Protein AF-A0A4C1VYD7-F1 (afdb_monomer)

Radius of gyration: 23.58 Å; Cα contacts (8 Å, |Δi|>4): 38; chains: 1; bounding box: 60×62×68 Å

Solvent-accessible surface area (backbone atoms only — not comparable to full-atom values): 7583 Å² total; per-residue (Å²): 137,84,86,84,86,77,91,71,84,71,76,82,83,73,78,78,86,67,89,67,81,78,73,81,68,77,90,68,86,72,54,71,70,59,50,53,41,52,50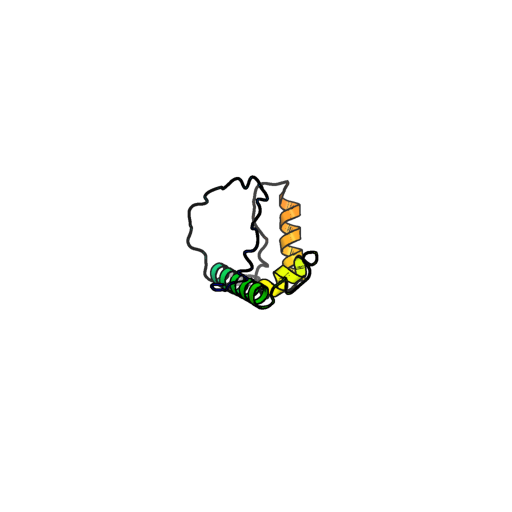,40,40,50,53,42,52,51,51,19,58,76,62,76,40,73,88,57,65,84,87,45,55,60,59,49,52,17,68,25,54,73,46,58,51,69,57,54,54,50,56,54,49,59,53,66,74,39,80,82,48,100,65,97,69,81,85,70,87,76,78,79,78,80,80,78,83,78,87,88,81,83,132

Structure (mmCIF, N/CA/C/O backbone):
data_AF-A0A4C1VYD7-F1
#
_entry.id   AF-A0A4C1VYD7-F1
#
loop_
_atom_site.group_PDB
_atom_site.id
_atom_site.typ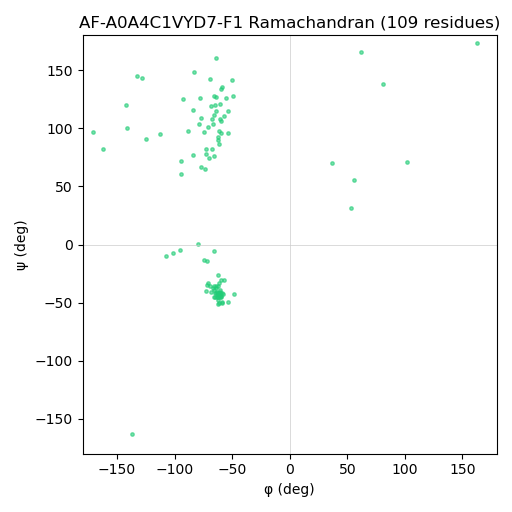e_symbol
_atom_site.label_atom_id
_atom_site.label_alt_id
_atom_site.label_comp_id
_atom_site.label_asym_id
_atom_site.label_entity_id
_atom_site.label_seq_id
_atom_site.pdbx_PDB_ins_code
_atom_site.Cartn_x
_atom_site.Cartn_y
_atom_site.Cartn_z
_atom_site.occupancy
_atom_site.B_iso_or_equiv
_atom_site.auth_seq_id
_atom_site.auth_comp_id
_atom_site.auth_asym_id
_atom_site.auth_atom_id
_atom_site.pdbx_PDB_model_num
ATOM 1 N N . MET A 1 1 ? 21.563 -38.579 -31.465 1.00 41.66 1 MET A N 1
ATOM 2 C CA . MET A 1 1 ? 21.834 -37.734 -30.280 1.00 41.66 1 MET A CA 1
ATOM 3 C C . MET A 1 1 ? 20.496 -37.411 -29.633 1.00 41.66 1 MET A C 1
ATOM 5 O O . MET A 1 1 ? 19.607 -36.936 -3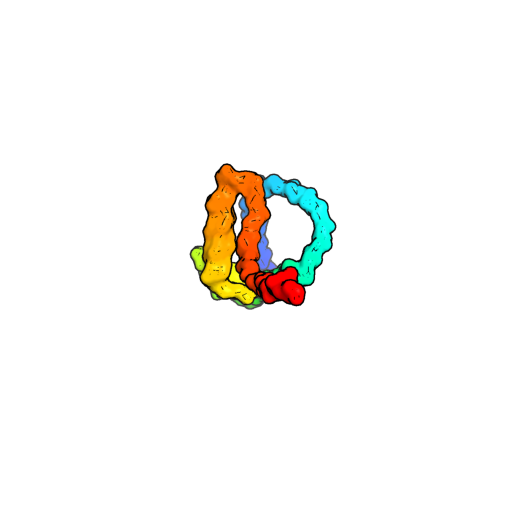0.326 1.00 41.66 1 MET A O 1
ATOM 9 N N . ALA A 1 2 ? 20.307 -37.818 -28.380 1.00 38.34 2 ALA A N 1
ATOM 10 C CA . ALA A 1 2 ? 19.014 -37.871 -27.704 1.00 38.34 2 ALA A CA 1
ATOM 11 C C . ALA A 1 2 ? 18.698 -36.578 -26.917 1.00 38.34 2 ALA A C 1
ATOM 13 O O . ALA A 1 2 ? 19.470 -36.227 -26.039 1.00 38.34 2 ALA A O 1
ATOM 14 N N . HIS A 1 3 ? 17.536 -35.971 -27.221 1.00 40.62 3 HIS A N 1
ATOM 15 C CA . HIS A 1 3 ? 16.490 -35.472 -26.293 1.00 40.62 3 HIS A CA 1
ATOM 16 C C . HIS A 1 3 ? 16.810 -34.343 -25.247 1.00 40.62 3 HIS A C 1
ATOM 18 O O . HIS A 1 3 ? 17.953 -33.928 -25.132 1.00 40.62 3 HIS A O 1
ATOM 24 N N . PRO A 1 4 ? 15.793 -33.697 -24.603 1.00 62.97 4 PRO A N 1
ATOM 25 C CA . PRO A 1 4 ? 15.400 -32.306 -24.895 1.00 62.97 4 PRO A CA 1
ATOM 26 C C . PRO A 1 4 ? 15.124 -31.460 -23.605 1.00 62.97 4 PRO A C 1
ATOM 28 O O . PRO A 1 4 ? 15.382 -31.905 -22.495 1.00 62.97 4 PRO A O 1
ATOM 31 N N . ARG A 1 5 ? 14.439 -30.313 -23.770 1.00 45.59 5 ARG A N 1
ATOM 32 C CA . ARG A 1 5 ? 13.557 -29.606 -22.800 1.00 45.59 5 ARG A CA 1
ATOM 33 C C . ARG A 1 5 ? 14.172 -28.716 -21.710 1.00 45.59 5 ARG A C 1
ATOM 35 O O . ARG A 1 5 ? 15.030 -29.116 -20.942 1.00 45.59 5 ARG A O 1
ATOM 42 N N . GLY A 1 6 ? 13.498 -27.576 -21.530 1.00 46.66 6 GLY A N 1
ATOM 43 C CA . GLY A 1 6 ? 13.196 -27.054 -20.197 1.00 46.66 6 GLY A CA 1
ATOM 44 C C . GLY A 1 6 ? 14.080 -25.911 -19.724 1.00 46.66 6 GLY A C 1
ATOM 45 O O . GLY A 1 6 ? 14.832 -26.072 -18.772 1.00 46.66 6 GLY A O 1
ATOM 46 N N . GLY A 1 7 ? 13.918 -24.724 -20.314 1.00 41.88 7 GLY A N 1
ATOM 47 C CA . GLY A 1 7 ? 14.313 -23.478 -19.657 1.00 41.88 7 GLY A CA 1
ATOM 48 C C . GLY A 1 7 ? 13.369 -23.186 -18.491 1.00 41.88 7 GLY A C 1
ATOM 49 O O . GLY A 1 7 ? 12.476 -22.353 -18.601 1.00 41.88 7 GLY A O 1
ATOM 50 N N . HIS A 1 8 ? 13.517 -23.931 -17.400 1.00 46.22 8 HIS A N 1
ATOM 51 C CA . HIS A 1 8 ? 12.909 -23.617 -16.118 1.00 46.22 8 HIS A CA 1
ATOM 52 C C . HIS A 1 8 ? 13.669 -22.395 -15.593 1.00 46.22 8 HIS A C 1
ATOM 54 O O . HIS A 1 8 ? 14.810 -22.522 -15.149 1.00 46.22 8 HIS A O 1
ATOM 60 N N . PHE A 1 9 ? 13.091 -21.199 -15.723 1.00 41.31 9 PHE A N 1
ATOM 61 C CA . PHE A 1 9 ? 13.656 -19.994 -15.116 1.00 41.31 9 PHE A CA 1
ATOM 62 C C . PHE A 1 9 ? 13.405 -20.082 -13.607 1.00 41.31 9 PHE A C 1
ATOM 64 O O . PHE A 1 9 ? 12.445 -19.543 -13.062 1.00 41.31 9 PHE A O 1
ATOM 71 N N . VAL A 1 10 ? 14.233 -20.885 -12.943 1.00 43.16 10 VAL A N 1
ATOM 72 C CA . VAL A 1 10 ? 14.341 -20.920 -11.493 1.00 43.16 10 VAL A CA 1
ATOM 73 C C . VAL A 1 10 ? 14.937 -19.576 -11.111 1.00 43.16 10 VAL A C 1
ATOM 75 O O . VAL A 1 10 ? 16.105 -19.323 -11.391 1.00 43.16 10 VAL A O 1
ATOM 78 N N . TYR A 1 11 ? 14.139 -18.689 -10.518 1.00 47.12 11 TYR A N 1
ATOM 79 C CA . TYR A 1 11 ? 14.712 -17.538 -9.836 1.00 47.12 11 TYR A CA 1
ATOM 80 C C . TYR A 1 11 ? 15.607 -18.074 -8.712 1.00 47.12 11 TYR A C 1
ATOM 82 O O . TYR A 1 11 ? 15.098 -18.793 -7.844 1.00 47.12 11 TYR A O 1
ATOM 90 N N . PRO A 1 12 ? 16.912 -17.758 -8.701 1.00 46.56 12 PRO A N 1
ATOM 91 C CA . PRO A 1 12 ? 17.733 -18.016 -7.537 1.00 46.56 12 PRO A CA 1
ATOM 92 C C . PRO A 1 12 ? 17.228 -17.092 -6.427 1.00 46.56 12 PRO A C 1
ATOM 94 O O . PRO A 1 12 ? 17.443 -15.880 -6.439 1.00 46.56 12 PRO A O 1
ATOM 97 N N . CYS A 1 13 ? 16.477 -17.658 -5.484 1.00 45.41 13 CYS A N 1
ATOM 98 C CA . CYS A 1 13 ? 16.186 -17.009 -4.213 1.00 45.41 13 CYS A CA 1
ATOM 99 C C . CYS A 1 13 ? 17.439 -17.147 -3.339 1.00 45.41 13 CYS A C 1
ATOM 101 O O . CYS A 1 13 ? 17.458 -17.894 -2.362 1.00 45.41 13 CYS A O 1
ATOM 103 N N . ASP A 1 14 ? 18.520 -16.485 -3.750 1.00 41.25 14 ASP A N 1
ATOM 104 C CA . ASP A 1 14 ? 19.744 -16.422 -2.968 1.00 41.25 14 ASP A CA 1
ATOM 105 C C . ASP A 1 14 ? 19.519 -15.458 -1.805 1.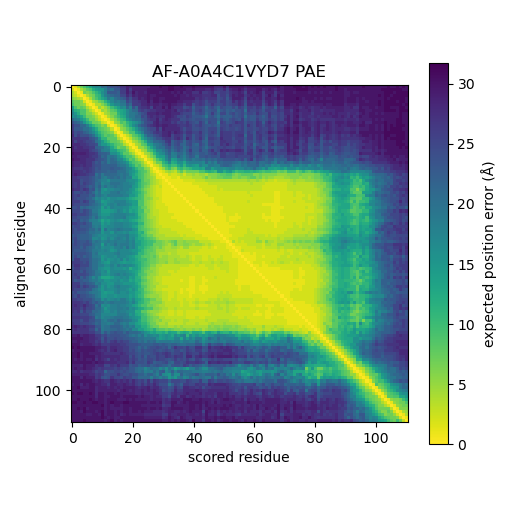00 41.25 14 ASP A C 1
ATOM 107 O O . ASP A 1 14 ? 19.564 -14.235 -1.927 1.00 41.25 14 ASP A O 1
ATOM 111 N N . ALA A 1 15 ? 19.193 -16.066 -0.667 1.00 49.59 15 ALA A N 1
ATOM 112 C CA . ALA A 1 15 ? 19.863 -15.833 0.602 1.00 49.59 15 ALA A CA 1
ATOM 113 C C . ALA A 1 15 ? 20.316 -14.387 0.868 1.00 49.59 15 ALA A C 1
ATOM 115 O O . ALA A 1 15 ? 21.506 -14.104 0.998 1.00 49.59 15 ALA A O 1
ATOM 116 N N . VAL A 1 16 ? 19.363 -13.484 1.096 1.00 44.00 16 VAL A N 1
ATOM 117 C CA . VAL A 1 16 ? 19.629 -12.359 1.997 1.00 44.00 16 VAL A CA 1
ATOM 118 C C . VAL A 1 16 ? 19.266 -12.836 3.396 1.00 44.00 16 VAL A C 1
ATOM 120 O O . VAL A 1 16 ? 18.098 -12.894 3.777 1.00 44.00 16 VAL A O 1
ATOM 123 N N . SER A 1 17 ? 20.293 -13.264 4.132 1.00 44.56 17 SER A N 1
ATOM 124 C CA . SER A 1 17 ? 20.232 -13.570 5.560 1.00 44.56 17 SER A CA 1
ATOM 125 C C . SER A 1 17 ? 19.946 -12.285 6.338 1.00 44.56 17 SER A C 1
ATOM 127 O O . SER A 1 17 ? 20.832 -11.698 6.956 1.00 44.56 17 SER A O 1
ATOM 129 N N . THR A 1 18 ? 18.700 -11.832 6.309 1.00 46.03 18 THR A N 1
ATOM 130 C CA . THR A 1 18 ? 18.210 -10.855 7.272 1.00 46.03 18 THR A CA 1
ATOM 131 C C . THR A 1 18 ? 17.787 -11.651 8.494 1.00 46.03 18 THR A C 1
ATOM 133 O O . THR A 1 18 ? 16.875 -12.473 8.412 1.00 46.03 18 THR A O 1
ATOM 136 N N . SER A 1 19 ? 18.470 -11.437 9.620 1.00 43.22 19 SER A N 1
ATOM 137 C CA . SER A 1 19 ? 18.026 -11.920 10.926 1.00 43.22 19 SER A CA 1
ATOM 138 C C . SER A 1 19 ? 16.676 -11.272 11.235 1.00 43.22 19 SER A C 1
ATOM 140 O O . SER A 1 19 ? 16.590 -10.188 11.808 1.00 43.22 19 SER A O 1
ATOM 142 N N . VAL A 1 20 ? 15.600 -11.892 10.757 1.00 46.31 20 VAL A N 1
ATOM 143 C CA . VAL A 1 20 ? 14.254 -11.583 11.207 1.00 46.31 20 VAL A CA 1
ATOM 144 C C . VAL A 1 20 ? 14.139 -12.318 12.525 1.00 46.31 20 VAL A C 1
ATOM 146 O O . VAL A 1 20 ? 14.007 -13.539 12.543 1.00 46.31 20 VAL A O 1
ATOM 149 N N . SER A 1 21 ? 14.228 -11.590 13.635 1.00 43.38 21 SER A N 1
ATOM 150 C CA . SER A 1 21 ? 13.766 -12.083 14.927 1.00 43.38 21 SER A CA 1
ATOM 151 C C . SER A 1 21 ? 12.315 -12.520 14.742 1.00 43.38 21 SER A C 1
ATOM 153 O O . SER A 1 21 ? 11.403 -11.692 14.731 1.00 43.38 21 SER A O 1
ATOM 155 N N . VAL A 1 22 ? 12.101 -13.816 14.501 1.00 46.56 22 VAL A N 1
ATOM 156 C CA . VAL A 1 22 ? 10.774 -14.396 14.323 1.00 46.56 22 VAL A CA 1
ATOM 157 C C . VAL A 1 22 ? 10.128 -14.411 15.701 1.00 46.56 22 VAL A C 1
ATOM 159 O O . VAL A 1 22 ? 10.135 -15.409 16.416 1.00 46.56 22 VAL A O 1
ATOM 162 N N . PHE A 1 23 ? 9.563 -13.273 16.095 1.00 45.03 23 PHE A N 1
ATOM 163 C CA . PHE A 1 23 ? 8.518 -13.251 17.100 1.00 45.03 23 PHE A CA 1
ATOM 164 C C . PHE A 1 23 ? 7.363 -14.057 16.512 1.00 45.03 23 PHE A C 1
ATOM 166 O O . PHE A 1 23 ? 6.595 -13.550 15.692 1.00 45.03 23 PHE A O 1
ATOM 173 N N . ILE A 1 24 ? 7.264 -15.336 16.887 1.00 51.25 24 ILE A N 1
ATOM 174 C CA . ILE A 1 24 ? 6.084 -16.153 16.606 1.00 51.25 24 ILE A CA 1
ATOM 175 C C . ILE A 1 24 ? 4.953 -15.564 17.447 1.00 51.25 24 ILE A C 1
ATOM 177 O O . ILE A 1 24 ? 4.661 -16.006 18.557 1.00 51.25 24 ILE A O 1
ATOM 181 N N . GLN A 1 25 ? 4.338 -14.503 16.930 1.00 58.78 25 GLN A N 1
ATOM 182 C CA . GLN A 1 25 ? 3.100 -13.992 17.475 1.00 58.78 25 GLN A CA 1
ATOM 183 C C . GLN A 1 25 ? 2.044 -15.079 17.284 1.00 58.78 25 GLN A C 1
ATOM 185 O O . GLN A 1 25 ? 1.868 -15.629 16.192 1.00 58.78 25 GLN A O 1
ATOM 190 N N . LYS A 1 26 ? 1.372 -15.431 18.381 1.00 66.75 26 LYS A N 1
ATOM 191 C CA . LYS A 1 26 ? 0.258 -16.381 18.398 1.00 66.75 26 LYS A CA 1
ATOM 192 C C . LYS A 1 26 ? -0.731 -15.970 17.299 1.00 66.75 26 LYS A C 1
ATOM 194 O O . LYS A 1 26 ? -1.117 -14.807 17.249 1.00 66.75 26 LYS A O 1
ATOM 199 N N . LYS A 1 27 ? -1.114 -16.894 16.408 1.00 68.56 27 LYS A N 1
ATOM 200 C CA . LYS A 1 27 ? -2.049 -16.622 15.299 1.00 68.56 27 LYS A CA 1
ATOM 201 C C . LYS A 1 27 ? -3.411 -16.215 15.871 1.00 68.56 27 LYS A C 1
ATOM 203 O O . LYS A 1 27 ? -4.229 -17.072 16.197 1.00 68.56 27 LYS A O 1
ATOM 208 N N . THR A 1 28 ? -3.632 -14.919 16.045 1.00 75.12 28 THR A N 1
ATOM 209 C CA . THR A 1 28 ? -4.912 -14.360 16.476 1.00 75.12 28 THR A CA 1
ATOM 210 C C . THR A 1 28 ? -5.834 -14.209 15.272 1.00 75.12 28 THR A C 1
ATOM 212 O O . THR A 1 28 ? -5.393 -14.012 14.136 1.00 75.12 28 THR A O 1
ATOM 215 N N . ALA A 1 29 ? -7.140 -14.345 15.500 1.00 82.56 29 ALA A N 1
ATOM 216 C CA . ALA A 1 29 ? -8.119 -14.100 14.454 1.00 82.56 29 ALA A CA 1
ATOM 217 C C . ALA A 1 29 ? -8.070 -12.617 14.056 1.00 82.56 29 ALA A C 1
ATOM 219 O O . ALA A 1 29 ? -8.301 -11.739 14.883 1.00 82.56 29 ALA A O 1
ATOM 220 N N . LEU A 1 30 ? -7.781 -12.342 12.783 1.00 88.19 30 LEU A N 1
ATOM 221 C CA . LEU A 1 30 ? -7.852 -10.988 12.238 1.00 88.19 30 LEU A CA 1
ATOM 222 C C . LEU A 1 30 ? -9.314 -10.530 12.158 1.00 88.19 30 LEU A C 1
ATOM 224 O O . LEU A 1 30 ? -10.194 -11.328 11.810 1.00 88.19 30 LEU A O 1
ATOM 228 N N . GLY A 1 31 ? -9.563 -9.248 12.432 1.00 90.69 31 GLY A N 1
ATOM 229 C CA . GLY A 1 31 ? -10.851 -8.609 12.148 1.00 90.69 31 GLY A CA 1
ATOM 230 C C . GLY A 1 31 ? -11.148 -8.575 10.643 1.00 90.69 31 GLY A C 1
ATOM 231 O O . GLY A 1 31 ? -10.237 -8.714 9.825 1.00 90.69 31 GLY A O 1
ATOM 232 N N . SER A 1 32 ? -12.416 -8.390 10.267 1.00 91.62 32 SER A N 1
ATOM 233 C CA . SER A 1 32 ? -12.875 -8.409 8.865 1.00 91.62 32 SER A CA 1
ATOM 234 C C . SER A 1 32 ? -12.091 -7.450 7.966 1.00 91.62 32 SER A C 1
ATOM 236 O O . SER A 1 32 ? -11.533 -7.876 6.960 1.00 91.62 32 SER A O 1
ATOM 238 N N . GLN A 1 33 ? -11.941 -6.192 8.387 1.00 90.75 33 GLN A N 1
ATOM 239 C CA . GLN A 1 33 ? -11.226 -5.174 7.615 1.00 90.75 33 GLN A CA 1
ATOM 240 C C . GLN A 1 33 ? -9.758 -5.554 7.367 1.00 90.75 33 GLN A C 1
ATOM 242 O O . GLN A 1 33 ? -9.249 -5.406 6.261 1.00 90.75 33 GLN A O 1
ATOM 247 N N . ALA A 1 34 ? -9.075 -6.114 8.369 1.00 90.50 34 ALA A N 1
ATOM 248 C CA . ALA A 1 34 ? -7.699 -6.575 8.201 1.00 90.50 34 ALA A CA 1
ATOM 249 C C . ALA A 1 34 ? -7.604 -7.752 7.214 1.00 90.50 34 ALA A C 1
ATOM 251 O O . ALA A 1 34 ? -6.651 -7.824 6.443 1.00 90.50 34 ALA A O 1
ATOM 252 N N . ARG A 1 35 ? -8.595 -8.653 7.193 1.00 92.00 35 ARG A N 1
ATOM 253 C CA . ARG A 1 35 ? -8.649 -9.754 6.214 1.00 92.00 35 ARG A CA 1
ATOM 254 C C . ARG A 1 35 ? -8.828 -9.237 4.792 1.00 92.00 35 ARG A C 1
ATOM 256 O O . ARG A 1 35 ? -8.143 -9.723 3.900 1.00 92.00 35 ARG A O 1
ATOM 263 N N . GLU A 1 36 ? -9.688 -8.241 4.590 1.00 95.06 36 GLU A N 1
ATOM 264 C CA . GLU A 1 36 ? -9.868 -7.601 3.280 1.00 95.06 36 GLU A CA 1
ATOM 265 C C . GLU A 1 36 ? -8.563 -6.980 2.772 1.00 95.06 36 GLU A C 1
ATOM 267 O O . GLU A 1 36 ? -8.186 -7.194 1.622 1.00 95.06 36 GLU A O 1
ATOM 272 N N . LEU A 1 37 ? -7.828 -6.280 3.642 1.00 95.06 37 LEU A N 1
ATOM 273 C CA . LEU A 1 37 ? -6.526 -5.708 3.290 1.00 95.06 37 LEU A CA 1
ATOM 274 C C . LEU A 1 37 ? -5.510 -6.785 2.882 1.00 95.06 37 LEU A C 1
ATOM 276 O O . LEU A 1 37 ? -4.761 -6.587 1.928 1.00 95.06 37 LEU A O 1
ATOM 280 N N . VAL A 1 38 ? -5.501 -7.935 3.564 1.00 95.00 38 VAL A N 1
ATOM 281 C CA . VAL A 1 38 ? -4.628 -9.069 3.213 1.00 95.00 38 VAL A CA 1
ATOM 282 C C . VAL A 1 38 ? -4.970 -9.630 1.831 1.00 95.00 38 VAL A C 1
ATOM 284 O O . VAL A 1 38 ? -4.055 -9.917 1.061 1.00 95.00 38 VAL A O 1
ATOM 287 N N . VAL A 1 39 ? -6.258 -9.763 1.498 1.00 97.06 39 VAL A N 1
ATOM 288 C CA . VAL A 1 39 ? -6.695 -10.223 0.167 1.00 97.06 39 VAL A CA 1
ATOM 289 C C . VAL A 1 39 ? -6.225 -9.252 -0.917 1.00 97.06 39 VAL A C 1
ATOM 291 O O . VAL A 1 39 ? -5.538 -9.670 -1.843 1.00 97.06 39 VAL A O 1
ATOM 294 N N . ARG A 1 40 ? -6.476 -7.948 -0.756 1.00 97.44 40 ARG A N 1
ATOM 295 C CA . ARG A 1 40 ? -6.043 -6.927 -1.732 1.00 97.44 40 ARG A CA 1
ATOM 296 C C . ARG A 1 40 ? -4.529 -6.931 -1.947 1.00 97.44 40 ARG A C 1
ATOM 298 O O . ARG A 1 40 ? -4.053 -6.878 -3.081 1.00 97.44 40 ARG A O 1
ATOM 305 N N . LEU A 1 41 ? -3.770 -7.058 -0.857 1.00 97.25 41 LEU A N 1
ATOM 306 C CA . LEU A 1 41 ? -2.315 -7.128 -0.913 1.00 97.25 41 LEU A CA 1
ATOM 307 C C . LEU A 1 41 ? -1.833 -8.362 -1.688 1.00 97.25 41 LEU A C 1
ATOM 309 O O . LEU A 1 41 ? -0.913 -8.257 -2.500 1.00 97.25 41 LEU A O 1
ATOM 313 N N . ARG A 1 42 ? -2.455 -9.524 -1.454 1.00 97.56 42 ARG A N 1
ATOM 314 C CA . ARG A 1 42 ? -2.169 -10.759 -2.194 1.00 97.56 42 ARG A CA 1
ATOM 315 C C . ARG A 1 42 ? -2.422 -10.560 -3.687 1.00 97.56 42 ARG A C 1
ATOM 317 O O . ARG A 1 42 ? -1.524 -10.824 -4.482 1.00 97.56 42 ARG A O 1
ATOM 324 N N . ASP A 1 43 ? -3.584 -10.030 -4.050 1.00 97.75 43 ASP A N 1
ATOM 325 C CA . ASP A 1 43 ? -3.978 -9.819 -5.448 1.00 97.75 43 ASP A CA 1
ATOM 326 C C . ASP A 1 43 ? -3.038 -8.831 -6.159 1.00 97.75 43 ASP A C 1
ATOM 328 O O . ASP A 1 43 ? -2.698 -8.988 -7.333 1.00 97.75 43 ASP A O 1
ATOM 332 N N . TYR A 1 44 ? -2.548 -7.814 -5.446 1.00 97.62 44 TYR A N 1
ATOM 333 C CA . TYR A 1 44 ? -1.521 -6.914 -5.967 1.00 97.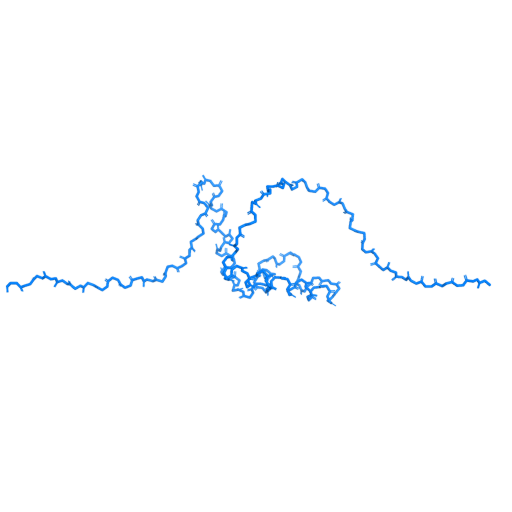62 44 TYR A CA 1
ATOM 334 C C . TYR A 1 44 ? -0.223 -7.657 -6.322 1.00 97.62 44 TYR A C 1
ATOM 336 O O . TYR A 1 44 ? 0.327 -7.433 -7.402 1.00 97.62 44 TYR A O 1
ATOM 344 N N . PHE A 1 45 ? 0.257 -8.562 -5.464 1.00 96.62 45 PHE A N 1
ATOM 345 C CA . PHE A 1 45 ? 1.460 -9.350 -5.750 1.00 96.62 45 PHE A CA 1
ATOM 346 C C . PHE A 1 45 ? 1.249 -10.410 -6.834 1.00 96.62 45 PHE A C 1
ATOM 348 O O . PHE A 1 45 ? 2.162 -10.637 -7.626 1.00 96.62 45 PHE A O 1
ATOM 355 N N . GLU A 1 46 ? 0.060 -11.003 -6.942 1.00 97.50 46 GLU A N 1
ATOM 356 C CA . GLU A 1 46 ? -0.273 -11.882 -8.073 1.00 97.50 46 GLU A CA 1
ATOM 357 C C . GLU A 1 46 ? -0.190 -11.130 -9.403 1.00 97.50 46 GLU A C 1
ATOM 359 O O . GLU A 1 46 ? 0.404 -11.624 -10.360 1.00 97.50 46 GLU A O 1
ATOM 364 N N . ARG A 1 47 ? -0.679 -9.885 -9.450 1.00 96.12 47 ARG A N 1
ATOM 365 C CA . ARG A 1 47 ? -0.507 -9.025 -10.630 1.00 96.12 47 ARG A CA 1
ATOM 366 C C . ARG A 1 47 ? 0.964 -8.693 -10.901 1.00 96.12 47 ARG A C 1
ATOM 368 O O . ARG A 1 47 ? 1.363 -8.667 -12.060 1.00 96.12 47 ARG A O 1
ATOM 375 N N . GLN A 1 48 ? 1.790 -8.481 -9.870 1.00 95.31 48 GLN A N 1
ATOM 376 C CA . GLN A 1 48 ? 3.244 -8.315 -10.054 1.00 95.31 48 GLN A CA 1
ATOM 377 C C . GLN A 1 48 ? 3.892 -9.569 -10.657 1.00 95.31 48 GLN A C 1
ATOM 379 O O . GLN A 1 48 ? 4.728 -9.462 -11.553 1.00 95.31 48 GLN A O 1
ATOM 384 N N . GLN A 1 49 ? 3.485 -10.752 -10.195 1.00 93.88 49 GLN A N 1
ATOM 385 C CA . GLN A 1 49 ? 3.962 -12.023 -10.732 1.00 93.88 49 GLN A CA 1
ATOM 386 C C . GLN A 1 49 ? 3.569 -12.183 -12.205 1.00 93.88 49 GLN A C 1
ATOM 388 O O . GLN A 1 49 ? 4.424 -12.481 -13.032 1.00 93.88 49 GLN A O 1
ATOM 393 N N . GLN A 1 50 ? 2.304 -11.926 -12.546 1.00 95.75 50 GLN A N 1
ATOM 394 C CA . GLN A 1 50 ? 1.809 -11.976 -13.928 1.00 95.75 50 GLN A CA 1
ATOM 395 C C . GLN A 1 50 ? 2.517 -10.963 -14.840 1.00 95.75 50 GLN A C 1
ATOM 397 O O . GLN A 1 50 ? 2.746 -11.238 -16.014 1.00 95.75 50 GLN A O 1
ATOM 402 N N . ASN A 1 51 ? 2.907 -9.811 -14.291 1.00 93.75 51 ASN A N 1
ATOM 403 C CA . ASN A 1 51 ? 3.652 -8.768 -14.991 1.00 93.75 51 ASN A CA 1
ATOM 404 C C . ASN A 1 51 ? 5.169 -9.054 -15.097 1.00 93.75 51 ASN A C 1
ATOM 406 O O . ASN A 1 51 ? 5.903 -8.236 -15.645 1.00 93.75 51 ASN A O 1
ATOM 410 N N . ASN A 1 52 ? 5.662 -10.187 -14.574 1.00 93.50 52 ASN A N 1
ATOM 411 C CA . ASN A 1 52 ? 7.091 -10.536 -14.491 1.00 93.50 52 ASN A CA 1
ATOM 412 C C . ASN A 1 52 ? 7.954 -9.454 -13.821 1.00 93.50 52 ASN A C 1
ATOM 414 O O . ASN A 1 52 ? 9.125 -9.265 -14.155 1.00 93.50 52 ASN A O 1
ATOM 418 N N . GLY A 1 53 ? 7.375 -8.715 -12.878 1.00 90.44 53 GLY A N 1
ATOM 419 C CA . GLY A 1 53 ? 8.067 -7.600 -12.261 1.00 90.44 53 GLY A CA 1
ATOM 420 C C . GLY A 1 53 ? 7.146 -6.634 -11.527 1.00 90.44 53 GLY A C 1
ATOM 421 O O . GLY A 1 53 ? 5.916 -6.733 -11.575 1.00 90.44 53 GLY A O 1
ATOM 422 N N . PRO A 1 54 ? 7.737 -5.667 -10.817 1.00 92.75 54 PRO A N 1
ATOM 423 C CA . PRO A 1 54 ? 6.975 -4.735 -10.013 1.00 92.75 54 PRO A CA 1
ATOM 424 C C . PRO A 1 54 ? 6.092 -3.833 -10.891 1.00 92.75 54 PRO A C 1
ATOM 426 O O . PRO A 1 54 ? 6.585 -3.167 -11.793 1.00 92.75 54 PRO A O 1
ATOM 429 N N . LEU A 1 55 ? 4.791 -3.766 -10.576 1.00 93.12 55 LEU A N 1
ATOM 430 C CA . LEU A 1 55 ? 3.837 -2.851 -11.233 1.00 93.12 55 LEU A CA 1
ATOM 431 C C . LEU A 1 55 ? 4.224 -1.371 -11.078 1.00 93.12 55 LEU A C 1
ATOM 433 O O . LEU A 1 55 ? 3.934 -0.546 -11.937 1.00 93.12 55 LEU A O 1
ATOM 437 N N . LEU A 1 56 ? 4.881 -1.038 -9.966 1.00 94.12 56 LEU A N 1
ATOM 438 C CA . LEU A 1 56 ? 5.396 0.289 -9.658 1.00 94.12 56 LEU A CA 1
ATOM 439 C C . LEU A 1 56 ? 6.848 0.184 -9.172 1.00 94.12 56 LEU A C 1
ATOM 441 O O . LEU A 1 56 ? 7.159 -0.758 -8.438 1.00 94.12 56 LEU A O 1
ATOM 445 N N . PRO A 1 57 ? 7.715 1.162 -9.495 1.00 95.06 57 PRO A N 1
ATOM 446 C CA . PRO A 1 57 ? 9.107 1.191 -9.050 1.00 95.06 57 PRO A CA 1
ATOM 447 C C . PRO A 1 57 ? 9.276 0.975 -7.541 1.00 95.06 57 PRO A C 1
ATOM 449 O O . PRO A 1 57 ? 8.506 1.498 -6.734 1.00 95.06 57 PRO A O 1
ATOM 452 N N . LEU A 1 58 ? 10.317 0.235 -7.144 1.00 92.88 58 LEU A N 1
ATOM 453 C CA . LEU A 1 58 ? 10.542 -0.129 -5.738 1.00 92.88 58 LEU A CA 1
ATOM 454 C C . LEU A 1 58 ? 10.765 1.090 -4.825 1.00 92.88 58 LEU A C 1
ATOM 456 O O . LEU A 1 58 ? 10.435 1.022 -3.645 1.00 92.88 58 LEU A O 1
ATOM 460 N N . ASN A 1 59 ? 11.265 2.202 -5.371 1.00 94.50 59 ASN A N 1
ATOM 461 C CA . ASN A 1 59 ? 11.474 3.460 -4.649 1.00 94.50 59 ASN A CA 1
ATOM 462 C C . ASN A 1 59 ? 10.177 4.241 -4.363 1.00 94.50 59 ASN A C 1
ATOM 464 O O . ASN A 1 59 ? 10.192 5.159 -3.548 1.00 94.50 59 ASN A O 1
ATOM 468 N N . ARG A 1 60 ? 9.050 3.888 -4.995 1.00 93.94 60 ARG A N 1
ATOM 469 C CA . ARG A 1 60 ? 7.739 4.531 -4.795 1.00 93.94 60 ARG A CA 1
ATOM 470 C C . ARG A 1 60 ? 6.905 3.792 -3.750 1.00 93.94 60 ARG A C 1
ATOM 472 O O . ARG A 1 60 ? 5.858 3.221 -4.047 1.00 93.94 60 ARG A O 1
ATOM 479 N N . ILE A 1 61 ? 7.420 3.723 -2.522 1.00 93.19 61 ILE A N 1
ATOM 480 C CA . ILE A 1 61 ? 6.855 2.879 -1.454 1.00 93.19 61 ILE A CA 1
ATOM 481 C C . ILE A 1 61 ? 5.421 3.302 -1.102 1.00 93.19 61 ILE A C 1
ATOM 483 O O . ILE A 1 61 ? 4.542 2.449 -1.000 1.00 93.19 61 ILE A O 1
ATOM 487 N N . VAL A 1 62 ? 5.165 4.608 -0.958 1.00 95.06 62 VAL A N 1
ATOM 488 C CA . VAL A 1 62 ? 3.840 5.138 -0.585 1.00 95.06 62 VAL A CA 1
ATOM 489 C C . VAL A 1 62 ? 2.805 4.813 -1.657 1.00 95.06 62 VAL A C 1
ATOM 491 O O . VAL A 1 62 ? 1.712 4.349 -1.340 1.00 95.06 62 VAL A O 1
ATOM 494 N N . GLU A 1 63 ? 3.157 5.008 -2.925 1.00 96.38 63 GLU A N 1
ATOM 495 C CA . GLU A 1 63 ? 2.302 4.687 -4.066 1.00 96.38 63 GLU A CA 1
ATOM 496 C C . GLU A 1 63 ? 2.024 3.186 -4.143 1.00 96.38 63 GLU A 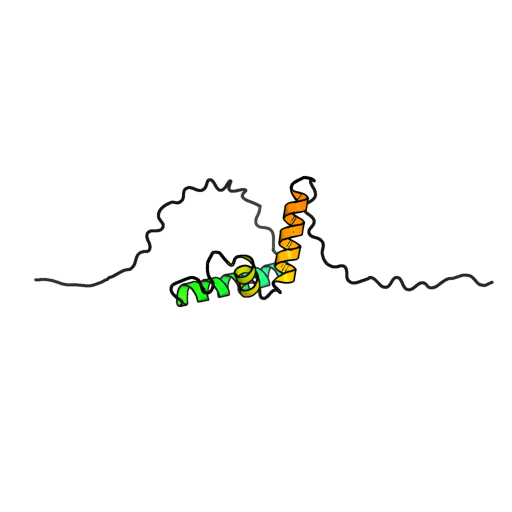C 1
ATOM 498 O O . GLU A 1 63 ? 0.888 2.786 -4.366 1.00 96.38 63 GLU A O 1
ATOM 503 N N . ARG A 1 64 ? 3.032 2.343 -3.890 1.00 96.88 64 ARG A N 1
ATOM 504 C CA . ARG A 1 64 ? 2.856 0.885 -3.873 1.00 96.88 64 ARG A CA 1
ATOM 505 C C . ARG A 1 64 ? 1.877 0.432 -2.802 1.00 96.88 64 ARG A C 1
ATOM 507 O O . ARG A 1 64 ? 1.045 -0.421 -3.081 1.00 96.88 64 ARG A O 1
ATOM 514 N N . VAL A 1 65 ? 1.970 0.982 -1.594 1.00 96.25 65 VAL A N 1
ATOM 515 C CA . VAL A 1 65 ? 1.046 0.642 -0.501 1.00 96.25 65 VAL A CA 1
ATOM 516 C C . VAL A 1 65 ? -0.361 1.156 -0.801 1.00 96.25 65 VAL A C 1
ATOM 518 O O . VAL A 1 65 ? -1.329 0.435 -0.566 1.00 96.25 65 VAL A O 1
ATOM 521 N N . ALA A 1 66 ? -0.472 2.368 -1.350 1.00 96.75 66 ALA A N 1
ATOM 522 C CA . ALA A 1 66 ? -1.745 2.954 -1.756 1.00 96.75 66 ALA A CA 1
ATOM 523 C C . ALA A 1 66 ? -2.467 2.085 -2.797 1.00 96.75 66 ALA A C 1
ATOM 525 O O . ALA A 1 66 ? -3.622 1.728 -2.587 1.00 96.75 66 ALA A O 1
ATOM 526 N N . GLU A 1 67 ? -1.766 1.669 -3.856 1.00 96.62 67 GLU A N 1
ATOM 527 C CA . GLU A 1 67 ? -2.320 0.800 -4.903 1.00 96.62 67 GLU A CA 1
ATOM 528 C C . GLU A 1 67 ? -2.586 -0.632 -4.418 1.00 96.62 67 GLU A C 1
ATOM 530 O O . GLU A 1 67 ? -3.550 -1.265 -4.841 1.00 96.62 67 GLU A O 1
ATOM 535 N N . ALA A 1 68 ? -1.738 -1.172 -3.537 1.00 96.88 68 ALA A N 1
ATOM 536 C CA . ALA A 1 68 ? -1.888 -2.542 -3.051 1.00 96.88 68 ALA A CA 1
ATOM 537 C C . ALA A 1 68 ? -3.067 -2.712 -2.088 1.00 96.88 68 ALA A C 1
ATOM 539 O O . ALA A 1 68 ? -3.694 -3.768 -2.065 1.00 96.88 68 ALA A O 1
ATOM 540 N N . LEU A 1 69 ? -3.349 -1.695 -1.271 1.00 96.69 69 LEU A N 1
ATOM 541 C CA . LEU A 1 69 ? -4.417 -1.736 -0.270 1.00 96.69 69 LEU A CA 1
ATOM 542 C C . LEU A 1 69 ? -5.685 -0.996 -0.711 1.00 96.69 69 LEU A C 1
ATOM 544 O O . LEU A 1 69 ? -6.709 -1.101 -0.030 1.00 96.69 69 LEU A O 1
ATOM 548 N N . ASP A 1 70 ? -5.621 -0.288 -1.841 1.00 94.81 70 ASP A N 1
ATOM 549 C CA . ASP A 1 70 ? -6.664 0.614 -2.336 1.00 94.81 70 ASP A CA 1
ATOM 550 C C . ASP A 1 70 ? -7.016 1.685 -1.282 1.00 94.81 70 ASP A C 1
ATOM 552 O O . ASP A 1 70 ? -8.139 1.805 -0.790 1.00 94.81 70 ASP A O 1
ATOM 556 N N . ILE A 1 71 ? -5.982 2.414 -0.846 1.00 95.19 71 ILE A N 1
ATOM 557 C CA . ILE A 1 71 ? -6.047 3.472 0.173 1.00 95.19 71 ILE A CA 1
ATOM 558 C C . ILE A 1 71 ? -5.385 4.737 -0.379 1.00 95.19 71 ILE A C 1
ATOM 560 O O . ILE A 1 71 ? -4.355 4.684 -1.044 1.00 95.19 71 ILE A O 1
ATOM 564 N N . GLY A 1 72 ? -5.921 5.915 -0.049 1.00 95.56 72 GLY A N 1
ATOM 565 C CA . GLY A 1 72 ? -5.331 7.187 -0.471 1.00 95.56 72 GLY A CA 1
ATOM 566 C C . GLY A 1 72 ? -3.886 7.379 0.013 1.00 95.56 72 GLY A C 1
ATOM 567 O O . GLY A 1 72 ? -3.583 7.202 1.194 1.00 95.56 72 GLY A O 1
ATOM 568 N N . ARG A 1 73 ? -3.002 7.847 -0.880 1.00 95.69 73 ARG A N 1
ATOM 569 C CA . ARG A 1 73 ? -1.584 8.152 -0.577 1.00 95.69 73 ARG A CA 1
ATOM 570 C C . ARG A 1 73 ? -1.411 9.003 0.682 1.00 95.69 73 ARG A C 1
ATOM 572 O O . ARG A 1 73 ? -0.568 8.705 1.517 1.00 95.69 73 ARG A O 1
ATOM 579 N N . ASN A 1 74 ? -2.259 10.018 0.856 1.00 94.06 74 ASN A N 1
ATOM 580 C CA . ASN A 1 74 ? -2.205 10.902 2.020 1.00 94.06 74 ASN A CA 1
ATOM 581 C C . ASN A 1 74 ? -2.490 10.156 3.337 1.00 94.06 74 ASN A C 1
ATOM 583 O O . ASN A 1 74 ? -1.873 10.446 4.357 1.00 94.06 74 ASN A O 1
ATOM 587 N N . THR A 1 75 ? -3.389 9.169 3.313 1.00 93.19 75 THR A N 1
ATOM 588 C CA . THR A 1 75 ? -3.680 8.300 4.461 1.00 93.19 75 THR A CA 1
ATOM 589 C C . THR A 1 75 ? -2.471 7.435 4.801 1.00 93.19 75 THR A C 1
ATOM 591 O O . THR A 1 75 ? -2.076 7.376 5.960 1.00 93.19 75 THR A O 1
ATOM 594 N N . VAL A 1 76 ? -1.824 6.839 3.795 1.00 93.31 76 VAL A N 1
ATOM 595 C CA . VAL A 1 76 ? -0.585 6.065 3.982 1.00 93.31 76 VAL A CA 1
ATOM 596 C C . VAL A 1 76 ? 0.525 6.938 4.573 1.00 93.31 76 VAL A C 1
ATOM 598 O O . VAL A 1 76 ? 1.185 6.533 5.531 1.00 93.31 76 VAL A O 1
ATOM 601 N N . SER A 1 77 ? 0.701 8.158 4.058 1.00 92.94 77 SER A N 1
ATOM 602 C CA . SER A 1 77 ? 1.681 9.112 4.584 1.00 92.94 77 SER A CA 1
ATOM 603 C C . SER A 1 77 ? 1.383 9.514 6.029 1.00 92.94 77 SER A C 1
ATOM 605 O O . SER A 1 77 ? 2.310 9.582 6.830 1.00 92.94 77 SER A O 1
ATOM 607 N N . ARG A 1 78 ? 0.112 9.749 6.386 1.00 89.69 78 ARG A N 1
ATOM 608 C CA . ARG A 1 78 ? -0.294 10.053 7.771 1.00 89.69 78 ARG A CA 1
ATOM 609 C C . ARG A 1 78 ? 0.007 8.892 8.716 1.00 89.69 78 ARG A C 1
ATOM 611 O O . ARG A 1 78 ? 0.721 9.095 9.688 1.00 89.69 78 ARG A O 1
ATOM 618 N N . ILE A 1 79 ? -0.432 7.680 8.373 1.00 89.06 79 ILE A N 1
ATOM 619 C CA . ILE A 1 79 ? -0.200 6.475 9.186 1.00 89.06 79 ILE A CA 1
ATOM 620 C C . ILE A 1 79 ? 1.301 6.219 9.375 1.00 89.06 79 ILE A C 1
ATOM 622 O O . ILE A 1 79 ? 1.743 5.873 10.466 1.00 89.06 79 ILE A O 1
ATOM 626 N N . THR A 1 80 ? 2.100 6.389 8.318 1.00 86.00 80 THR A N 1
ATOM 627 C CA . THR A 1 80 ? 3.557 6.188 8.397 1.00 86.00 80 THR A CA 1
ATOM 628 C C . THR A 1 80 ? 4.224 7.218 9.308 1.00 86.00 80 THR A C 1
ATOM 630 O O . THR A 1 80 ? 5.115 6.862 10.071 1.00 86.00 80 THR A O 1
ATOM 633 N N . ARG A 1 81 ? 3.780 8.480 9.265 1.00 83.94 81 ARG A N 1
ATOM 634 C CA . ARG A 1 81 ? 4.288 9.545 10.144 1.00 83.94 81 ARG A CA 1
ATOM 635 C C . ARG A 1 81 ? 3.959 9.288 11.611 1.00 83.94 81 ARG A C 1
ATOM 637 O O . ARG A 1 81 ? 4.858 9.355 12.436 1.00 83.94 81 ARG A O 1
ATOM 644 N N . GLU A 1 82 ? 2.722 8.885 11.901 1.00 74.62 82 GLU A N 1
ATOM 645 C CA . GLU A 1 82 ? 2.292 8.534 13.262 1.00 74.62 82 GLU A CA 1
ATOM 646 C C . GLU A 1 82 ? 3.148 7.421 13.889 1.00 74.62 82 GLU A C 1
ATOM 648 O O . GLU A 1 82 ? 3.336 7.410 15.101 1.00 74.62 82 GLU A O 1
ATOM 653 N N . LYS A 1 83 ? 3.701 6.501 13.084 1.00 63.41 83 LYS A N 1
ATOM 654 C CA . LYS A 1 83 ? 4.623 5.466 13.579 1.00 63.41 83 LYS A CA 1
ATOM 655 C C . LYS A 1 83 ? 6.002 6.000 13.958 1.00 63.41 83 LYS A C 1
ATOM 657 O O . LYS A 1 83 ? 6.548 5.550 14.957 1.00 63.41 83 LYS A O 1
ATOM 662 N N . ILE A 1 84 ? 6.553 6.925 13.171 1.00 58.62 84 ILE A N 1
ATOM 663 C CA . ILE A 1 84 ? 7.895 7.489 13.402 1.00 58.62 84 ILE A CA 1
ATOM 664 C C . ILE A 1 84 ? 7.906 8.314 14.696 1.00 58.62 84 ILE A C 1
ATOM 666 O O . ILE A 1 84 ? 8.850 8.231 15.474 1.00 58.62 84 ILE A O 1
ATOM 670 N N . ASP A 1 85 ? 6.819 9.034 14.979 1.00 51.47 85 ASP A N 1
ATOM 671 C CA . ASP A 1 85 ? 6.693 9.843 16.197 1.00 51.47 85 ASP A CA 1
ATOM 672 C C . ASP A 1 85 ? 6.504 8.989 17.477 1.00 51.47 85 ASP A C 1
ATOM 674 O O . ASP A 1 85 ? 6.670 9.493 18.588 1.00 51.47 85 ASP A O 1
ATOM 678 N N . GLN A 1 86 ? 6.189 7.690 17.349 1.00 52.06 86 GLN A N 1
ATOM 679 C CA . GLN A 1 86 ? 5.975 6.762 18.472 1.00 52.06 86 GLN A CA 1
ATOM 680 C C . GLN A 1 86 ? 7.209 5.935 18.863 1.00 52.06 86 GLN A C 1
ATOM 682 O O . GLN A 1 86 ? 7.176 5.255 19.889 1.00 52.06 86 GLN A O 1
ATOM 687 N N . GLU A 1 87 ? 8.328 6.019 18.135 1.00 48.59 87 GLU A N 1
ATOM 688 C CA . GLU A 1 87 ? 9.562 5.288 18.489 1.00 48.59 87 GLU A CA 1
ATOM 689 C C . GLU A 1 87 ? 10.203 5.765 19.816 1.00 48.59 87 GLU A C 1
ATOM 691 O O . GLU A 1 87 ? 11.134 5.135 20.313 1.00 48.59 87 GLU A O 1
ATOM 696 N N . GLY A 1 88 ? 9.675 6.832 20.436 1.00 50.00 88 GLY A N 1
ATOM 697 C CA . GLY A 1 88 ? 10.110 7.347 21.742 1.00 50.00 88 GLY A CA 1
ATOM 698 C C . GLY A 1 88 ? 9.159 7.116 22.927 1.00 50.00 88 GLY A C 1
ATOM 699 O O . GLY A 1 88 ? 9.561 7.376 24.060 1.00 50.00 88 GLY A O 1
ATOM 700 N N . MET A 1 89 ? 7.921 6.647 22.726 1.00 41.44 89 MET A N 1
ATOM 701 C CA . MET A 1 89 ? 6.964 6.434 23.824 1.00 41.44 89 MET A CA 1
ATOM 702 C C . MET A 1 89 ? 6.127 5.179 23.589 1.00 41.44 89 MET A C 1
ATOM 704 O O . MET A 1 89 ? 5.401 5.047 22.607 1.00 41.44 89 MET A O 1
ATO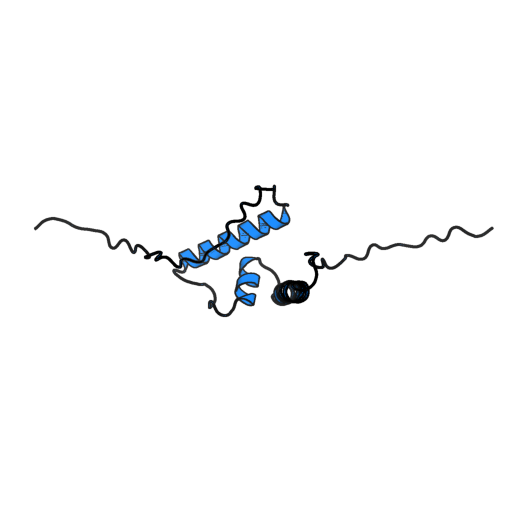M 708 N N . SER A 1 90 ? 6.242 4.242 24.526 1.00 46.78 90 SER A N 1
ATOM 709 C CA . SER A 1 90 ? 5.529 2.974 24.563 1.00 46.78 90 SER A CA 1
ATOM 710 C C . SER A 1 90 ? 4.018 3.187 24.676 1.00 46.78 90 SER A C 1
ATOM 712 O O . SER A 1 90 ? 3.504 3.250 25.781 1.00 46.78 90 SER A O 1
ATOM 714 N N . GLU A 1 91 ? 3.317 3.289 23.549 1.00 51.28 91 GLU A N 1
ATOM 715 C CA . GLU A 1 91 ? 1.904 2.920 23.389 1.00 51.28 91 GLU A CA 1
ATOM 716 C C . GLU A 1 91 ? 1.553 2.985 21.893 1.00 51.28 91 GLU A C 1
ATOM 718 O O . GLU A 1 91 ? 1.280 4.040 21.331 1.00 51.28 91 GLU A O 1
ATOM 723 N N . ASN A 1 92 ? 1.608 1.824 21.232 1.00 51.59 92 ASN A N 1
ATOM 724 C CA . ASN A 1 92 ? 1.471 1.642 19.783 1.00 51.59 92 ASN A CA 1
ATOM 725 C C . ASN A 1 92 ? 0.005 1.821 19.330 1.00 51.59 92 ASN A C 1
ATOM 727 O O . ASN A 1 92 ? -0.666 0.864 18.931 1.00 51.59 92 ASN A O 1
ATOM 731 N N . LYS A 1 93 ? -0.538 3.031 19.48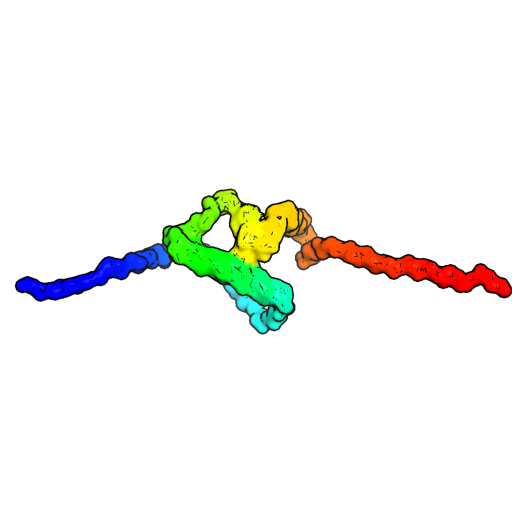3 1.00 59.44 93 LYS A N 1
ATOM 732 C CA . LYS A 1 93 ? -1.936 3.360 19.194 1.00 59.44 93 LYS A CA 1
ATOM 733 C C . LYS A 1 93 ? -1.979 4.311 18.000 1.00 59.44 93 LYS A C 1
ATOM 735 O O . LYS A 1 93 ? -1.829 5.518 18.157 1.00 59.44 93 LYS A O 1
ATOM 740 N N . LEU A 1 94 ? -2.160 3.753 16.800 1.00 60.81 94 LEU A N 1
ATOM 741 C CA . LEU A 1 94 ? -2.452 4.538 15.595 1.00 60.81 94 LEU A CA 1
ATOM 742 C C . LEU A 1 94 ? -3.758 5.312 15.809 1.00 60.81 94 LEU A C 1
ATOM 744 O O . LEU A 1 94 ? -4.747 4.751 16.299 1.00 60.81 94 LEU A O 1
ATOM 748 N N . SER A 1 95 ? -3.763 6.594 15.455 1.00 61.59 95 SER A N 1
ATOM 749 C CA . SER A 1 95 ? -4.922 7.454 15.660 1.00 61.59 95 SER A CA 1
ATOM 750 C C . SER A 1 95 ? -5.961 7.148 14.587 1.00 61.59 95 SER A C 1
ATOM 752 O O . SER A 1 95 ? -5.789 7.447 13.407 1.00 61.59 95 SER A O 1
ATOM 754 N N . THR A 1 96 ? -7.067 6.515 14.979 1.00 67.56 96 THR A N 1
ATOM 755 C CA . THR A 1 96 ? -8.217 6.369 14.082 1.00 67.56 96 THR A CA 1
ATOM 756 C C . THR A 1 96 ? -8.976 7.695 14.061 1.00 67.56 96 THR A C 1
ATOM 758 O O . THR A 1 96 ? -9.344 8.192 15.128 1.00 67.56 96 THR A O 1
ATOM 761 N N . PRO A 1 97 ? -9.229 8.300 12.883 1.00 59.78 97 PRO A N 1
AT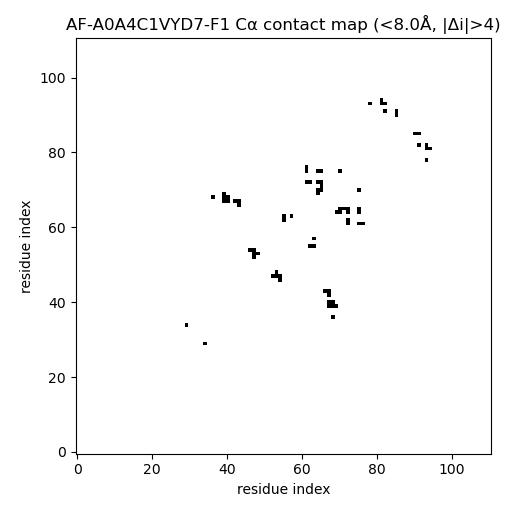OM 762 C CA . PRO A 1 97 ? -10.005 9.529 12.799 1.00 59.78 97 PRO A CA 1
ATOM 763 C C . PRO A 1 97 ? -11.383 9.313 13.429 1.00 59.78 97 PRO A C 1
ATOM 765 O O . PRO A 1 97 ? -12.208 8.557 12.917 1.00 59.78 97 PRO A O 1
ATOM 768 N N . ASN A 1 98 ? -11.605 9.944 14.578 1.00 52.91 98 ASN A N 1
ATOM 769 C CA . ASN A 1 98 ? -12.801 9.746 15.377 1.00 52.91 98 ASN A CA 1
ATOM 770 C C . ASN A 1 98 ? -14.023 10.326 14.641 1.00 52.91 98 ASN A C 1
ATOM 772 O O . ASN A 1 98 ? -14.082 11.529 14.369 1.00 52.91 98 ASN A O 1
ATOM 776 N N . LYS A 1 99 ? -15.011 9.478 14.329 1.00 51.16 99 LYS A N 1
ATOM 777 C CA . LYS A 1 99 ? -16.365 9.921 13.979 1.00 51.16 99 LYS A CA 1
ATOM 778 C C . LYS A 1 99 ? -16.919 10.587 15.233 1.00 51.16 99 LYS A C 1
ATOM 780 O O . LYS A 1 99 ? -17.047 9.928 16.258 1.00 51.16 99 LYS A O 1
ATOM 785 N N . LYS A 1 100 ? -17.171 11.897 15.180 1.00 53.59 100 LYS A N 1
ATOM 786 C CA . LYS A 1 100 ? -17.668 12.649 16.336 1.00 53.59 100 LYS A CA 1
ATOM 787 C C . LYS A 1 100 ? -18.930 11.966 16.866 1.00 53.59 100 LYS A C 1
ATOM 789 O O . LYS A 1 100 ? -19.921 11.877 16.147 1.00 53.59 100 LYS A O 1
ATOM 794 N N . ALA A 1 101 ? -18.858 11.442 18.087 1.00 53.12 101 ALA A N 1
ATOM 795 C CA . ALA A 1 101 ? -20.047 11.110 18.845 1.00 53.12 101 ALA A CA 1
ATOM 796 C C . ALA A 1 101 ? -20.737 12.441 19.141 1.00 53.12 101 ALA A C 1
ATOM 798 O O . ALA A 1 101 ? -20.186 13.289 19.842 1.00 53.12 101 ALA A O 1
ATOM 799 N N . ASP A 1 102 ? -21.891 12.638 18.522 1.00 47.78 102 ASP A N 1
ATOM 800 C CA . ASP A 1 102 ? -22.841 13.669 18.892 1.00 47.78 102 ASP A CA 1
ATOM 801 C C . ASP A 1 102 ? -23.253 13.401 20.349 1.00 47.78 102 ASP A C 1
ATOM 803 O O . ASP A 1 102 ? -24.059 12.517 20.630 1.00 47.78 102 ASP A O 1
ATOM 807 N N . GLN A 1 103 ? -22.613 14.076 21.306 1.00 53.84 103 GLN A N 1
ATOM 808 C CA . GLN A 1 103 ? -23.194 14.248 22.633 1.00 53.84 103 GLN A CA 1
ATOM 809 C C . GLN A 1 103 ? -24.135 15.444 22.536 1.00 53.84 103 GLN A C 1
ATOM 811 O O . GLN A 1 103 ? -23.796 16.558 22.927 1.00 53.84 103 GLN A O 1
ATOM 816 N N . GLY A 1 104 ? -25.299 15.192 21.936 1.00 44.06 104 GLY A N 1
ATOM 817 C CA . GLY A 1 104 ? -26.457 16.061 22.021 1.00 44.06 104 GLY A CA 1
ATOM 818 C C . GLY A 1 104 ? -26.896 16.183 23.477 1.00 44.06 104 GLY A C 1
ATOM 819 O O . GLY A 1 104 ? -27.403 15.246 24.090 1.00 44.06 104 GLY A O 1
ATOM 820 N N . GLU A 1 105 ? -26.636 17.359 24.020 1.00 53.91 105 GLU A N 1
ATOM 821 C CA . GLU A 1 105 ? -27.118 17.901 25.279 1.00 53.91 105 GLU A CA 1
ATOM 822 C C . GLU A 1 105 ? -28.659 17.887 25.342 1.00 53.91 105 GLU A C 1
ATOM 824 O O . GLU A 1 105 ? -29.329 18.454 24.482 1.00 53.91 105 GLU A O 1
ATOM 829 N N . ALA A 1 106 ? -29.234 17.292 26.392 1.00 54.28 106 ALA A N 1
ATOM 830 C CA . ALA A 1 106 ? -30.604 17.575 26.821 1.00 54.28 106 ALA A CA 1
ATOM 831 C C . ALA A 1 106 ? -30.577 17.987 28.297 1.00 54.28 106 ALA A C 1
ATOM 833 O O . ALA A 1 106 ? -30.602 17.175 29.222 1.00 54.28 106 ALA A O 1
ATOM 834 N N . ASN A 1 107 ? -30.451 19.297 28.475 1.00 54.88 107 ASN A N 1
ATOM 835 C CA . ASN A 1 107 ? -30.449 20.032 29.726 1.00 54.88 107 ASN A CA 1
ATOM 836 C C . ASN A 1 107 ? -31.776 19.823 30.483 1.00 54.88 107 ASN A C 1
ATOM 838 O O . ASN A 1 107 ? -32.822 20.344 30.101 1.00 54.88 107 ASN A O 1
ATOM 842 N N . HIS A 1 108 ? -31.736 19.040 31.560 1.00 56.91 108 HIS A N 1
ATOM 843 C CA . HIS A 1 108 ? -32.892 18.751 32.404 1.00 56.91 108 HIS A CA 1
ATOM 844 C C . HIS A 1 108 ? -32.944 19.722 33.592 1.00 56.91 108 HIS A C 1
ATOM 846 O O . HIS A 1 108 ? -32.654 19.315 34.717 1.00 56.91 108 HIS A O 1
ATOM 852 N N . ARG A 1 109 ? -33.284 21.008 33.393 1.00 58.38 109 ARG A N 1
ATOM 853 C CA . ARG A 1 109 ? -33.567 21.896 34.543 1.00 58.38 109 ARG A CA 1
ATOM 854 C C . ARG A 1 109 ? -34.334 23.192 34.242 1.00 58.38 109 ARG A C 1
ATOM 856 O O . ARG A 1 109 ? -33.750 24.265 34.253 1.00 58.38 109 ARG A O 1
ATOM 863 N N . PHE A 1 110 ? -35.659 23.109 34.151 1.00 54.81 110 PHE A N 1
ATOM 864 C CA . PHE A 1 110 ? -36.572 24.175 34.605 1.00 54.81 110 PHE A CA 1
ATOM 865 C C . PHE A 1 110 ? -37.780 23.485 35.258 1.00 54.81 110 PHE A C 1
ATOM 867 O O . PHE A 1 110 ? -38.445 22.694 34.601 1.00 54.81 110 PHE A O 1
ATOM 874 N N . ARG A 1 111 ? -37.777 23.446 36.597 1.00 54.72 111 ARG A N 1
ATOM 875 C CA . ARG A 1 111 ? -38.627 24.211 37.535 1.00 54.72 111 ARG A CA 1
ATOM 876 C C . ARG A 1 111 ? -40.004 23.590 37.731 1.00 54.72 111 ARG A C 1
ATOM 878 O O . ARG A 1 111 ? -40.831 23.700 36.810 1.00 54.72 111 ARG A O 1
#

Secondary structure (DSSP, 8-state):
---------------------------PPPPHHHHHHHHHHHHHHHHHHHTTS-SS-TT-HHHHHHHHHT--HHHHHHHHHHHHTTTTSS---------------------

Nearest PDB structures (foldseek):
  5nr6-assembly1_A  TM=2.946E-01  e=8.944E+00  Dictyostelium discoideum

Foldseek 3Di:
DDDDDDPPVDDPPDDPPDPPPPPVDPDDDDDPLVVLQVVLLVVQVVVCVVVVHHPDDPVPVLVSSCNSRVHDSVVSVQQVVQVVVCPVPPDPDRDDPDPDDPPDDDDPDDD

pLDDT: mean 71.84, std 22.03, range [38.34, 97.75]

Organism: Eumeta variegata (NCBI:txid151549)

Mean predicted aligned error: 16.53 Å

Sequence (111 aa):
MAHPRGGHFVYPCDAVSTSVSVFIQKKTALGSQARELVVRLRDYFERQQQNNGPLLPLNRIVERVAEALDIGRNTVSRITREKIDQEGMSENKLSTPNKKADQGEANHRFR